Protein AF-A0A661TN10-F1 (afdb_monomer)

Mean predicted aligned error: 6.17 Å

Secondary structure (DSSP, 8-state):
--TT-BHHHHHHHTT---SS-EEEEESSSTTSEEEEGGG-SSB--TT--EEEEEGGG--HHHHHHHHHHHHHHH--S-SHHHHHHHHHHHHHHHSSS--HHHHHHHHHHHHHH-SSHHHHHTHHHHHHHHHHTGGG-TT-----------S--GGGS--

Solvent-accessible surface area (backbone atoms only — not comparable to full-atom values): 9164 Å² total; per-residue (Å²): 128,67,76,84,45,24,45,49,55,51,27,54,76,68,74,64,59,73,97,62,69,50,34,36,27,35,25,24,74,74,58,7,46,28,37,29,67,88,62,28,85,37,55,59,50,80,68,60,39,78,46,80,43,56,59,87,81,51,61,71,66,61,54,50,48,53,39,50,51,52,53,53,74,68,53,86,59,84,40,64,47,34,47,54,37,46,53,51,47,54,51,38,75,68,41,94,75,60,56,34,62,61,47,45,50,46,38,51,49,12,29,76,63,24,85,47,72,72,37,30,30,63,37,38,28,54,54,25,36,45,65,53,54,42,70,78,44,95,79,57,86,75,62,65,71,87,69,84,80,67,97,70,64,69,89,70,74,81,118

Structure (mmCIF, N/CA/C/O backbone):
data_AF-A0A661TN10-F1
#
_entry.id   AF-A0A661TN10-F1
#
loop_
_atom_site.group_PDB
_atom_site.id
_atom_site.type_symbol
_atom_site.label_atom_id
_atom_site.label_alt_id
_atom_site.label_comp_id
_atom_site.label_asym_id
_atom_site.label_entity_id
_atom_site.label_seq_id
_atom_site.pdbx_PDB_ins_code
_atom_site.Cartn_x
_atom_site.Cartn_y
_atom_site.Cartn_z
_atom_site.occupancy
_atom_site.B_iso_or_equiv
_atom_site.auth_seq_id
_atom_site.auth_comp_id
_atom_site.auth_asym_id
_atom_site.auth_atom_id
_atom_site.pdbx_PDB_model_num
ATOM 1 N N . PHE A 1 1 ? 15.381 -10.003 -14.822 1.00 82.38 1 PHE A N 1
ATOM 2 C CA . PHE A 1 1 ? 16.056 -8.878 -15.513 1.00 82.38 1 PHE A CA 1
ATOM 3 C C . PHE A 1 1 ? 17.340 -8.548 -14.764 1.00 82.38 1 PHE A C 1
ATOM 5 O O . PHE A 1 1 ? 17.408 -8.917 -13.597 1.00 82.38 1 PHE A O 1
ATOM 12 N N . PRO A 1 2 ? 18.348 -7.909 -15.383 1.00 87.69 2 PRO A N 1
ATOM 13 C CA . PRO A 1 2 ? 19.521 -7.422 -14.654 1.00 87.69 2 PRO A CA 1
ATOM 14 C C . PRO A 1 2 ? 19.119 -6.507 -13.490 1.00 87.69 2 PRO A C 1
ATOM 16 O O . PRO A 1 2 ? 18.208 -5.695 -13.644 1.00 87.69 2 PRO A O 1
ATOM 19 N N . GLU A 1 3 ? 19.801 -6.623 -12.351 1.00 85.56 3 GLU A N 1
ATOM 20 C CA . GLU A 1 3 ? 19.448 -5.920 -11.102 1.00 85.56 3 GLU A CA 1
ATOM 21 C C . GLU A 1 3 ? 19.481 -4.392 -11.235 1.00 85.56 3 GLU A C 1
ATOM 23 O O . GLU A 1 3 ? 18.732 -3.679 -10.578 1.00 85.56 3 GLU A O 1
ATOM 28 N N . ASN A 1 4 ? 20.303 -3.871 -12.146 1.00 89.06 4 ASN A N 1
ATOM 29 C CA . ASN A 1 4 ? 20.411 -2.439 -12.411 1.00 89.06 4 ASN A CA 1
ATOM 30 C C . ASN A 1 4 ? 19.321 -1.889 -13.349 1.00 89.06 4 ASN A C 1
ATOM 32 O O . ASN A 1 4 ? 19.344 -0.703 -13.689 1.00 89.06 4 ASN A O 1
ATOM 36 N N . TRP A 1 5 ? 18.394 -2.721 -13.834 1.00 94.50 5 TRP A N 1
ATOM 37 C CA . TRP A 1 5 ? 17.304 -2.236 -14.673 1.00 94.50 5 TRP A CA 1
ATOM 38 C C . TRP A 1 5 ? 16.303 -1.438 -13.853 1.00 94.50 5 TRP A C 1
ATOM 40 O O . TRP A 1 5 ? 15.828 -1.875 -12.810 1.00 94.50 5 TRP A O 1
ATOM 50 N N . THR A 1 6 ? 15.930 -0.271 -14.377 1.00 96.81 6 THR A N 1
ATOM 51 C CA . THR A 1 6 ? 14.903 0.545 -13.741 1.00 96.81 6 THR A CA 1
ATOM 52 C C . THR A 1 6 ? 13.522 -0.073 -13.919 1.00 96.81 6 THR A C 1
ATOM 54 O O . THR A 1 6 ? 13.249 -0.706 -14.944 1.00 96.81 6 THR A O 1
ATOM 57 N N . ILE A 1 7 ? 12.617 0.179 -12.973 1.00 96.31 7 ILE A N 1
ATOM 58 C CA . ILE A 1 7 ? 11.206 -0.230 -13.063 1.00 96.31 7 ILE A CA 1
ATOM 59 C C . ILE A 1 7 ? 10.606 0.235 -14.399 1.00 96.31 7 ILE A C 1
ATOM 61 O O . ILE A 1 7 ? 9.983 -0.548 -15.113 1.00 96.31 7 ILE A O 1
ATOM 65 N N . LYS A 1 8 ? 10.883 1.481 -14.809 1.00 97.50 8 LYS A N 1
ATOM 66 C CA . LYS A 1 8 ? 10.453 2.025 -16.109 1.00 97.50 8 LYS A CA 1
ATOM 67 C C . LYS A 1 8 ? 10.964 1.205 -17.295 1.00 97.50 8 LYS A C 1
ATOM 69 O O . LYS A 1 8 ? 10.207 0.951 -18.230 1.00 97.50 8 LYS A O 1
ATOM 74 N N . LYS A 1 9 ? 12.238 0.800 -17.278 1.00 97.25 9 LYS A N 1
ATOM 75 C CA . LYS A 1 9 ? 12.829 -0.021 -18.343 1.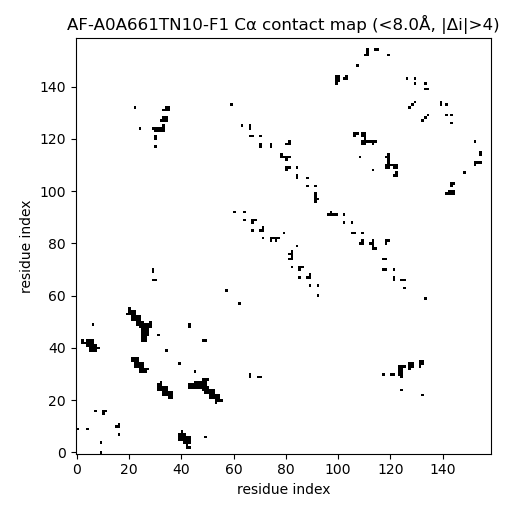00 97.25 9 LYS A CA 1
ATOM 76 C C . LYS A 1 9 ? 12.213 -1.419 -18.380 1.00 97.25 9 LYS A C 1
ATOM 78 O O . LYS A 1 9 ? 11.946 -1.915 -19.473 1.00 97.25 9 LYS A O 1
ATOM 83 N N . ILE A 1 10 ? 11.961 -2.023 -17.218 1.00 96.31 10 ILE A N 1
ATOM 84 C CA . ILE A 1 10 ? 11.315 -3.337 -17.105 1.00 96.31 10 ILE A CA 1
ATOM 85 C C . ILE A 1 10 ? 9.910 -3.278 -17.709 1.00 96.31 10 ILE A C 1
ATOM 87 O O . ILE A 1 10 ? 9.610 -4.050 -18.617 1.00 96.31 10 ILE A O 1
ATOM 91 N N . LEU A 1 11 ? 9.083 -2.319 -17.284 1.00 96.94 11 LEU A N 1
ATOM 92 C CA . LEU A 1 11 ? 7.713 -2.167 -17.784 1.00 96.94 11 LEU A CA 1
ATOM 93 C C . LEU A 1 11 ? 7.672 -1.938 -19.301 1.00 96.94 11 LEU A C 1
ATOM 95 O O . LEU A 1 11 ? 6.880 -2.570 -19.986 1.00 96.94 11 LEU A O 1
ATOM 99 N N . LYS A 1 12 ? 8.564 -1.105 -19.853 1.00 97.06 12 LYS A N 1
ATOM 100 C CA . LYS A 1 12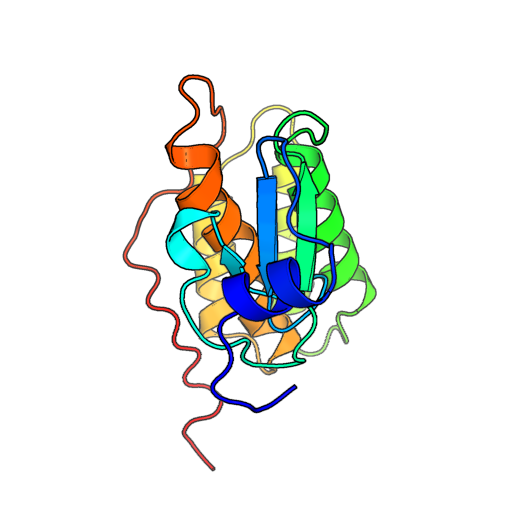 ? 8.628 -0.877 -21.308 1.00 97.06 12 LYS A CA 1
ATOM 101 C C . LYS A 1 12 ? 9.091 -2.102 -22.091 1.00 97.06 12 LYS A C 1
ATOM 103 O O . LYS A 1 12 ? 8.522 -2.415 -23.124 1.00 97.06 12 LYS A O 1
ATOM 108 N N . THR A 1 13 ? 10.125 -2.790 -21.610 1.00 96.88 13 THR A N 1
ATOM 109 C CA . THR A 1 13 ? 10.673 -3.974 -22.299 1.00 96.88 13 THR A CA 1
ATOM 110 C C . THR A 1 13 ? 9.695 -5.149 -22.288 1.00 96.88 13 THR A C 1
ATOM 112 O O . THR A 1 13 ? 9.743 -5.994 -23.172 1.00 96.88 13 THR A O 1
ATOM 115 N N . THR A 1 14 ? 8.827 -5.213 -21.278 1.00 95.75 14 THR A N 1
ATOM 116 C CA . THR A 1 14 ? 7.837 -6.287 -21.112 1.00 95.75 14 THR A CA 1
ATOM 117 C C . THR A 1 14 ? 6.458 -5.941 -21.664 1.00 95.75 14 THR A C 1
ATOM 119 O O . THR A 1 14 ? 5.543 -6.729 -21.467 1.00 95.75 14 THR A O 1
ATOM 122 N N . ASP A 1 15 ? 6.302 -4.785 -22.316 1.00 96.25 15 ASP A N 1
ATOM 123 C CA . ASP A 1 15 ? 5.017 -4.297 -22.835 1.00 96.25 15 ASP A CA 1
ATOM 124 C C . ASP A 1 15 ? 3.926 -4.125 -21.753 1.00 96.25 15 ASP A C 1
ATOM 126 O O . ASP A 1 15 ? 2.738 -4.327 -21.974 1.00 96.25 15 ASP A O 1
ATOM 130 N N . ASN A 1 16 ? 4.343 -3.745 -20.539 1.00 96.06 16 ASN A N 1
ATOM 131 C CA . ASN A 1 16 ? 3.471 -3.472 -19.389 1.00 96.06 16 ASN A CA 1
ATOM 132 C C . ASN A 1 16 ? 3.499 -1.995 -18.959 1.00 96.06 16 ASN A C 1
ATOM 134 O O . ASN A 1 16 ? 3.058 -1.662 -17.859 1.00 96.06 16 ASN A O 1
ATOM 138 N N . TYR A 1 17 ? 4.060 -1.099 -19.777 1.00 96.88 17 TYR A N 1
ATOM 139 C CA . TYR A 1 17 ? 4.023 0.343 -19.520 1.00 96.88 17 TYR A CA 1
ATOM 140 C C . TYR A 1 17 ? 2.712 0.913 -20.077 1.00 96.88 17 TYR A C 1
ATOM 142 O O . TYR A 1 17 ? 2.586 0.981 -21.297 1.00 96.88 17 TYR A O 1
ATOM 150 N N . PRO A 1 18 ? 1.736 1.309 -19.240 1.00 95.94 18 PRO A N 1
ATOM 151 C CA . PRO A 1 18 ? 0.422 1.685 -19.744 1.00 95.94 18 PRO A CA 1
ATOM 152 C C . PRO A 1 18 ? 0.382 3.094 -20.337 1.00 95.94 18 PRO A C 1
ATOM 154 O O . PRO A 1 18 ? 1.123 3.979 -19.911 1.00 95.94 18 PRO A O 1
ATOM 157 N N . ASP A 1 19 ? -0.587 3.312 -21.226 1.00 94.94 19 ASP A N 1
ATOM 158 C CA . ASP A 1 19 ? -0.898 4.621 -21.821 1.00 94.94 19 ASP A CA 1
ATOM 159 C C . ASP A 1 19 ? -1.929 5.439 -21.012 1.00 94.94 19 ASP A C 1
ATOM 161 O O . ASP A 1 19 ? -2.369 6.505 -21.440 1.00 94.94 19 ASP A O 1
ATOM 165 N N . PHE A 1 20 ? -2.349 4.948 -19.841 1.00 94.38 20 PHE A N 1
ATOM 166 C CA . PHE A 1 20 ? -3.276 5.637 -18.934 1.00 94.38 20 PHE A CA 1
ATOM 167 C C . PHE A 1 20 ? -2.562 6.161 -17.684 1.00 94.38 20 PHE A C 1
ATOM 169 O O . PHE A 1 20 ? -1.486 5.689 -17.338 1.00 94.38 20 PHE A O 1
ATOM 176 N N . GLU A 1 21 ? -3.184 7.083 -16.942 1.00 92.62 21 GLU A N 1
ATOM 177 C CA . GLU A 1 21 ? -2.626 7.582 -15.678 1.00 92.62 21 GLU A CA 1
ATOM 178 C C . GLU A 1 21 ? -2.544 6.484 -14.604 1.00 92.62 21 GLU A C 1
ATOM 180 O O . GLU A 1 21 ? -3.557 5.897 -14.195 1.00 92.62 21 GLU A O 1
ATOM 185 N N . PHE A 1 22 ? -1.327 6.218 -14.124 1.00 95.50 22 PHE A N 1
ATOM 186 C CA . PHE A 1 22 ? -1.044 5.097 -13.236 1.00 95.50 22 PHE A CA 1
ATOM 187 C C . PHE A 1 22 ? -0.047 5.436 -12.123 1.00 95.50 22 PHE A C 1
ATOM 189 O O . PHE A 1 22 ? 0.708 6.411 -12.177 1.00 95.50 22 PHE A O 1
ATOM 196 N N . PHE A 1 23 ? -0.024 4.574 -11.114 1.00 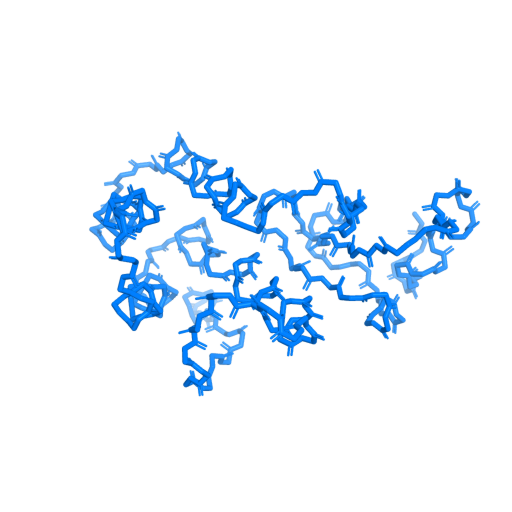95.50 23 PHE A N 1
ATOM 197 C CA . PHE A 1 23 ? 1.067 4.461 -10.152 1.00 95.50 23 PHE A CA 1
ATOM 198 C C . PHE A 1 23 ? 1.495 2.996 -10.054 1.00 95.50 23 PHE A C 1
ATOM 200 O O . PHE A 1 23 ? 0.752 2.094 -10.448 1.00 95.50 23 PHE A O 1
ATOM 207 N N . ALA A 1 24 ? 2.703 2.757 -9.554 1.00 96.00 24 ALA A N 1
ATOM 208 C CA . ALA A 1 24 ? 3.225 1.412 -9.362 1.00 96.00 24 ALA A CA 1
ATOM 209 C C . ALA A 1 24 ? 3.450 1.138 -7.877 1.00 96.00 24 ALA A C 1
ATOM 211 O O . ALA A 1 24 ? 3.855 2.030 -7.140 1.00 96.00 24 ALA A O 1
ATOM 212 N N . GLN A 1 25 ? 3.229 -0.095 -7.451 1.00 95.44 25 GLN A N 1
ATOM 213 C CA . GLN A 1 25 ? 3.669 -0.604 -6.160 1.00 95.44 25 GLN A CA 1
ATOM 214 C C . GLN A 1 25 ? 4.838 -1.559 -6.396 1.00 95.44 25 GLN A C 1
ATOM 216 O O . GLN A 1 25 ? 4.732 -2.450 -7.238 1.00 95.44 25 GLN A O 1
ATOM 221 N N . ALA A 1 26 ? 5.962 -1.335 -5.716 1.00 93.88 26 ALA A N 1
ATOM 222 C CA . ALA A 1 26 ? 7.205 -2.058 -5.959 1.00 93.88 26 ALA A 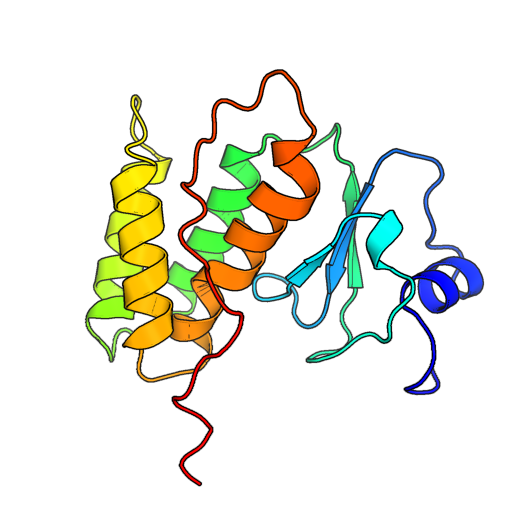CA 1
ATOM 223 C C . ALA A 1 26 ? 7.830 -2.619 -4.673 1.00 93.88 26 ALA A C 1
ATOM 225 O O . ALA A 1 26 ? 7.799 -1.991 -3.617 1.00 93.88 26 ALA A O 1
ATOM 226 N N . GLY A 1 27 ? 8.442 -3.798 -4.787 1.00 86.00 27 GLY A N 1
ATOM 227 C CA . GLY A 1 27 ? 9.268 -4.416 -3.738 1.00 86.00 27 GLY A CA 1
ATOM 228 C C . GLY A 1 27 ? 8.542 -5.257 -2.695 1.00 86.00 27 GLY A C 1
ATOM 229 O O . GLY A 1 27 ? 9.139 -5.743 -1.737 1.00 86.00 27 GLY A O 1
ATOM 230 N N . GLY A 1 28 ? 7.272 -5.507 -2.956 1.00 80.31 28 GLY A N 1
ATOM 231 C CA . GLY A 1 28 ? 6.347 -6.354 -2.222 1.00 80.31 28 GLY A CA 1
ATOM 232 C C . GLY A 1 28 ? 4.967 -6.022 -2.768 1.00 80.31 28 GLY A C 1
ATOM 233 O O . GLY A 1 28 ? 4.779 -4.904 -3.235 1.00 80.31 28 GLY A O 1
ATOM 234 N N . ASP A 1 29 ? 4.031 -6.967 -2.784 1.00 84.75 29 ASP A N 1
ATOM 235 C CA . ASP A 1 29 ? 2.662 -6.673 -3.220 1.00 84.75 29 ASP A CA 1
ATOM 236 C C . ASP A 1 29 ? 2.008 -5.711 -2.214 1.00 84.75 29 ASP A C 1
ATOM 238 O O . ASP A 1 29 ? 2.314 -4.527 -2.209 1.00 84.75 29 ASP A O 1
ATOM 242 N N . ALA A 1 30 ? 1.227 -6.189 -1.247 1.00 88.00 30 ALA A N 1
ATOM 243 C CA . ALA A 1 30 ? 0.602 -5.299 -0.270 1.00 88.00 30 ALA A CA 1
ATOM 244 C C . ALA A 1 30 ? 1.588 -4.478 0.595 1.00 88.00 30 ALA A C 1
ATOM 246 O O . ALA A 1 30 ? 1.208 -3.413 1.068 1.00 88.00 30 ALA A O 1
ATOM 247 N N . SER A 1 31 ? 2.838 -4.923 0.791 1.00 89.44 31 SER A N 1
ATOM 248 C CA . SER A 1 31 ? 3.852 -4.231 1.608 1.00 89.44 31 SER A CA 1
ATOM 249 C C . SER A 1 31 ? 4.837 -3.360 0.821 1.00 89.44 31 SER A C 1
ATOM 251 O O . SER A 1 31 ? 5.739 -2.778 1.425 1.00 89.44 31 SER A O 1
ATOM 253 N N . GLY A 1 32 ? 4.716 -3.301 -0.509 1.00 92.31 32 GLY A N 1
ATOM 254 C CA . GLY A 1 32 ? 5.644 -2.554 -1.359 1.00 92.31 32 GLY A CA 1
ATOM 255 C C . GLY A 1 32 ? 5.467 -1.043 -1.280 1.00 92.31 32 GLY A C 1
ATOM 256 O O . GLY A 1 32 ? 4.398 -0.539 -0.923 1.00 92.31 32 GLY A O 1
ATOM 257 N N . GLU A 1 33 ? 6.514 -0.318 -1.672 1.00 94.19 33 GLU A N 1
ATOM 258 C CA . GLU A 1 33 ? 6.482 1.136 -1.804 1.00 94.19 33 GLU A CA 1
ATOM 259 C C . GLU A 1 33 ? 5.598 1.532 -2.987 1.00 94.19 33 GLU A C 1
ATOM 261 O O . GLU A 1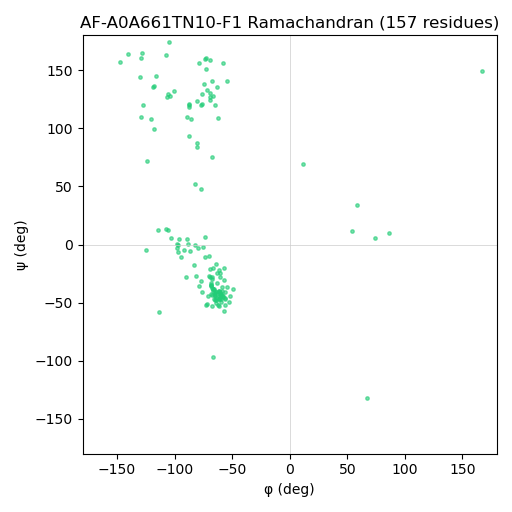 33 ? 5.751 1.032 -4.103 1.00 94.19 33 GLU A O 1
ATOM 266 N N . VAL A 1 34 ? 4.686 2.471 -2.748 1.00 95.12 34 VAL A N 1
ATOM 267 C CA . VAL A 1 34 ? 3.855 3.056 -3.799 1.00 95.12 34 VAL A CA 1
ATOM 268 C C . VAL A 1 34 ? 4.576 4.248 -4.423 1.00 95.12 34 VAL A C 1
ATOM 270 O O . VAL A 1 34 ? 4.871 5.233 -3.751 1.00 95.12 34 VAL A O 1
ATOM 273 N N . LEU A 1 35 ? 4.823 4.173 -5.727 1.00 95.31 35 LEU A N 1
ATOM 274 C CA . LEU A 1 35 ? 5.600 5.107 -6.534 1.00 95.31 35 LEU A CA 1
ATOM 275 C C . LEU A 1 35 ? 4.734 5.735 -7.628 1.00 95.31 35 LEU A C 1
ATOM 277 O O . LEU A 1 35 ? 4.018 5.050 -8.358 1.00 95.31 35 LEU A O 1
ATOM 281 N N . SER A 1 36 ? 4.862 7.047 -7.816 1.00 95.00 36 SER A N 1
ATOM 282 C CA . SER A 1 36 ? 4.319 7.709 -9.007 1.00 95.00 36 SER A CA 1
ATOM 283 C C . SER A 1 36 ? 5.149 7.384 -10.253 1.00 95.00 36 SER A C 1
ATOM 285 O O . SER A 1 36 ? 6.329 7.048 -10.151 1.00 95.00 36 SER A O 1
ATOM 287 N N . GLU A 1 37 ? 4.572 7.569 -11.444 1.00 95.38 37 GLU A N 1
ATOM 288 C CA . GLU A 1 37 ? 5.257 7.344 -12.730 1.00 95.38 37 GLU A CA 1
ATOM 289 C C . GLU A 1 37 ? 6.643 8.026 -12.808 1.00 95.38 37 GLU A C 1
ATOM 291 O O . GLU A 1 37 ? 7.620 7.463 -13.309 1.00 95.38 37 GLU A O 1
ATOM 296 N N . LYS A 1 38 ? 6.764 9.235 -12.245 1.00 94.44 38 LYS A N 1
ATOM 297 C CA . LYS A 1 38 ? 8.009 10.022 -12.239 1.00 94.44 38 LYS A CA 1
ATOM 298 C C . LYS A 1 38 ? 9.123 9.391 -11.395 1.00 94.44 38 LYS A C 1
ATOM 300 O O . LYS A 1 38 ? 10.289 9.718 -11.589 1.00 94.44 38 LYS A O 1
ATOM 305 N N . GLN A 1 39 ? 8.783 8.496 -10.470 1.00 95.94 39 GLN A N 1
ATOM 306 C CA . GLN A 1 39 ? 9.730 7.850 -9.560 1.00 95.94 39 GLN A CA 1
ATOM 307 C C . GLN A 1 39 ? 10.271 6.517 -10.099 1.00 95.94 39 GLN A C 1
ATOM 309 O O . GLN A 1 39 ? 11.190 5.971 -9.499 1.00 95.94 39 GLN A O 1
ATOM 314 N N . LEU A 1 40 ? 9.785 6.019 -11.244 1.00 96.69 40 LEU A N 1
ATOM 315 C CA . LEU A 1 40 ? 10.130 4.690 -11.779 1.00 96.69 40 LEU A CA 1
ATOM 316 C C . LEU A 1 40 ? 11.531 4.586 -12.407 1.00 96.69 40 LEU A C 1
ATOM 318 O O . LEU A 1 40 ? 11.929 3.508 -12.852 1.00 96.69 40 LEU A O 1
ATOM 322 N N . ASN A 1 41 ? 12.294 5.682 -12.465 1.00 96.62 41 ASN A N 1
ATOM 323 C CA . ASN A 1 41 ? 13.685 5.676 -12.926 1.00 96.62 41 ASN A CA 1
ATOM 324 C C . ASN A 1 41 ? 14.656 5.249 -11.808 1.00 96.62 41 ASN A C 1
ATOM 326 O O . ASN A 1 41 ? 15.603 5.962 -11.487 1.00 96.62 41 ASN A O 1
ATOM 330 N N . ARG A 1 42 ? 14.373 4.102 -11.189 1.00 93.94 42 ARG A N 1
ATOM 331 C CA . ARG A 1 42 ? 15.164 3.459 -10.132 1.00 93.94 42 ARG A CA 1
ATOM 332 C C . ARG A 1 42 ? 15.030 1.934 -10.243 1.00 93.94 42 ARG A C 1
ATOM 334 O O . ARG A 1 42 ? 14.041 1.494 -10.842 1.00 93.94 42 ARG A O 1
ATOM 341 N N . PRO A 1 43 ? 15.981 1.142 -9.722 1.00 92.75 43 PRO A N 1
ATOM 342 C CA . PRO A 1 43 ? 15.850 -0.313 -9.646 1.00 92.75 43 PRO A CA 1
ATOM 343 C C . PRO A 1 43 ? 14.612 -0.756 -8.857 1.00 92.75 43 PRO A C 1
ATOM 345 O O . PRO A 1 43 ? 14.104 -0.010 -8.022 1.00 92.75 43 PRO A O 1
ATOM 348 N N . ALA A 1 44 ? 14.123 -1.968 -9.126 1.00 87.44 44 ALA A N 1
ATOM 349 C CA . ALA A 1 44 ? 13.159 -2.614 -8.241 1.00 87.44 44 ALA A CA 1
ATOM 350 C C . ALA A 1 44 ? 13.919 -3.232 -7.058 1.00 87.44 44 ALA A C 1
ATOM 352 O O . ALA A 1 44 ? 14.821 -4.038 -7.266 1.00 87.44 44 ALA A O 1
ATOM 353 N N . GLU A 1 45 ? 13.561 -2.852 -5.835 1.00 83.69 45 GLU A N 1
ATOM 354 C CA . GLU A 1 45 ? 14.162 -3.373 -4.599 1.00 83.69 45 GLU A CA 1
ATOM 355 C C . GLU A 1 45 ? 13.200 -4.354 -3.908 1.00 83.69 45 GLU A C 1
ATOM 357 O O . GLU A 1 45 ? 12.075 -4.532 -4.365 1.00 83.69 45 GLU A O 1
ATOM 362 N N . GLY A 1 46 ? 13.616 -5.022 -2.828 1.00 82.81 46 GLY A N 1
ATOM 363 C CA . GLY A 1 46 ? 12.759 -5.955 -2.084 1.00 82.81 46 GLY A CA 1
ATOM 364 C C . GLY A 1 46 ? 12.393 -7.214 -2.881 1.00 82.81 46 GLY A C 1
ATOM 365 O O . GLY A 1 46 ? 13.254 -7.853 -3.477 1.00 82.81 46 GLY A O 1
ATOM 366 N N . GLY A 1 47 ? 11.109 -7.587 -2.900 1.00 84.00 47 GLY A N 1
ATOM 367 C CA . GLY A 1 47 ? 10.616 -8.804 -3.566 1.00 84.00 47 GLY A CA 1
ATOM 368 C C . GLY A 1 47 ? 10.568 -8.759 -5.100 1.00 84.00 47 GLY A C 1
ATOM 369 O O . GLY A 1 47 ? 9.997 -9.665 -5.700 1.00 84.00 47 GLY A O 1
ATOM 370 N N . ALA A 1 48 ? 11.087 -7.700 -5.734 1.00 84.62 48 ALA A N 1
ATOM 371 C CA . ALA A 1 48 ? 11.096 -7.477 -7.189 1.00 84.62 48 ALA A CA 1
ATOM 372 C C . ALA A 1 48 ? 9.720 -7.556 -7.899 1.00 84.62 48 ALA A C 1
ATOM 374 O O . ALA A 1 48 ? 9.654 -7.550 -9.129 1.00 84.62 48 ALA A O 1
ATOM 375 N N . ALA A 1 49 ? 8.620 -7.585 -7.141 1.00 91.69 49 ALA A N 1
ATOM 376 C CA . ALA A 1 49 ? 7.263 -7.466 -7.656 1.00 91.69 49 ALA A CA 1
ATOM 377 C C . ALA A 1 49 ? 6.974 -6.011 -8.050 1.00 91.69 49 ALA A C 1
ATOM 379 O O . ALA A 1 49 ? 7.355 -5.089 -7.325 1.00 91.69 49 ALA A O 1
ATOM 380 N N . ILE A 1 50 ? 6.306 -5.823 -9.191 1.00 94.81 50 ILE A N 1
ATOM 381 C CA . ILE A 1 50 ? 5.846 -4.524 -9.692 1.00 94.81 50 ILE A CA 1
ATOM 382 C C . ILE A 1 50 ? 4.365 -4.670 -10.047 1.00 94.81 50 ILE A C 1
ATOM 384 O O . ILE A 1 50 ? 4.030 -5.325 -11.033 1.00 94.81 50 ILE A O 1
ATOM 388 N N . THR A 1 51 ? 3.490 -4.041 -9.270 1.00 95.06 51 THR A N 1
ATOM 389 C CA . THR A 1 51 ? 2.044 -4.014 -9.523 1.00 95.06 51 THR A CA 1
ATOM 390 C C . THR A 1 51 ? 1.652 -2.639 -10.051 1.00 95.06 51 THR A C 1
ATOM 392 O O . THR A 1 51 ? 2.010 -1.621 -9.463 1.00 95.06 51 THR A O 1
ATOM 395 N N . VAL A 1 52 ? 0.925 -2.584 -11.168 1.00 95.12 52 VAL A N 1
ATOM 396 C CA . VAL A 1 52 ? 0.494 -1.330 -11.806 1.00 95.12 52 VAL A CA 1
ATOM 397 C C . VAL A 1 52 ? -0.985 -1.083 -11.532 1.00 95.12 52 VAL A C 1
ATOM 399 O O . VAL A 1 52 ? -1.827 -1.933 -11.815 1.00 95.12 52 VAL A O 1
ATOM 402 N N . TYR A 1 53 ? -1.305 0.105 -11.024 1.00 94.56 53 TYR A N 1
ATOM 403 C CA . TYR A 1 53 ? -2.663 0.517 -10.681 1.00 94.56 53 TYR A CA 1
ATOM 404 C C . TYR A 1 53 ? -3.092 1.721 -11.510 1.00 94.56 53 TYR A C 1
ATOM 406 O O . TYR A 1 53 ? -2.354 2.698 -11.636 1.00 94.56 53 TYR A O 1
ATOM 414 N N . SER A 1 54 ? -4.321 1.690 -12.023 1.00 93.25 54 SER A N 1
ATOM 415 C CA . SER A 1 54 ? -4.933 2.866 -12.644 1.00 93.25 54 SER A CA 1
ATOM 416 C C . SER A 1 54 ? -5.388 3.849 -11.568 1.00 93.25 54 SER A C 1
ATOM 418 O O . SER A 1 54 ? -6.122 3.468 -10.657 1.00 93.25 54 SER A O 1
ATOM 420 N N . ILE A 1 55 ? -5.006 5.121 -11.697 1.00 88.56 55 ILE A N 1
ATOM 421 C CA . ILE A 1 55 ? -5.404 6.173 -10.748 1.00 88.56 55 ILE A CA 1
ATOM 422 C C . ILE A 1 55 ? -6.927 6.377 -10.749 1.00 88.56 55 ILE A C 1
ATOM 424 O O . ILE A 1 55 ? -7.508 6.649 -9.705 1.00 88.56 55 ILE A O 1
ATOM 428 N N . LEU A 1 56 ? -7.578 6.201 -11.901 1.00 84.62 56 LEU A N 1
ATOM 429 C CA . LEU A 1 56 ? -9.000 6.508 -12.090 1.00 84.62 56 LEU A CA 1
ATOM 430 C C . LEU A 1 56 ? -9.950 5.392 -11.634 1.00 84.62 56 LEU A C 1
ATOM 432 O O . LEU A 1 56 ? -11.144 5.629 -11.491 1.00 84.62 56 LEU A O 1
ATOM 436 N N . LYS A 1 57 ? -9.454 4.162 -11.454 1.00 85.94 57 LYS A N 1
ATOM 437 C CA . LYS A 1 57 ? -10.299 2.983 -11.176 1.00 85.94 57 LYS A CA 1
ATOM 438 C C . LYS A 1 57 ? -10.390 2.615 -9.697 1.00 85.94 57 LYS A C 1
ATOM 440 O O . LYS A 1 57 ? -11.068 1.644 -9.357 1.00 85.94 57 LYS A O 1
ATOM 445 N N . HIS A 1 58 ? -9.680 3.323 -8.826 1.00 82.31 58 HIS A N 1
ATOM 446 C CA . HIS A 1 58 ? -9.571 2.962 -7.419 1.00 82.31 58 HIS A CA 1
ATOM 447 C C . HIS A 1 58 ? -9.921 4.143 -6.528 1.00 82.31 58 HIS A C 1
ATOM 449 O O . HIS A 1 58 ? -9.241 5.165 -6.550 1.00 82.31 58 HIS A O 1
ATOM 455 N N . GLU A 1 59 ? -10.947 3.958 -5.698 1.00 88.19 59 GLU A N 1
ATOM 456 C CA . GLU A 1 59 ? -11.225 4.876 -4.603 1.00 88.19 59 GLU A CA 1
ATOM 457 C C . GLU A 1 59 ? -10.093 4.798 -3.565 1.00 88.19 59 GLU A C 1
ATOM 459 O O . GLU A 1 59 ? -9.766 3.698 -3.096 1.00 88.19 59 GLU A O 1
ATOM 464 N N . PRO A 1 60 ? -9.483 5.934 -3.174 1.00 89.38 60 PRO A N 1
ATOM 465 C CA . PRO A 1 60 ? -8.297 5.927 -2.321 1.00 89.38 60 PRO A CA 1
ATOM 466 C C . PRO A 1 60 ? -8.475 5.193 -0.988 1.00 89.38 60 PRO A C 1
ATOM 468 O O . PRO A 1 60 ? -7.587 4.463 -0.546 1.00 89.38 60 PRO A O 1
ATOM 471 N N . ILE A 1 61 ? -9.635 5.368 -0.350 1.00 91.06 61 ILE A N 1
ATOM 472 C CA . ILE A 1 61 ? -9.947 4.737 0.937 1.00 91.06 61 ILE A CA 1
ATOM 473 C C . ILE A 1 61 ? -10.062 3.216 0.790 1.00 91.06 61 ILE A C 1
ATOM 475 O O . ILE A 1 61 ? -9.577 2.484 1.653 1.00 91.06 61 ILE A O 1
ATOM 479 N N . ASP A 1 62 ? -10.642 2.727 -0.305 1.00 92.69 62 ASP A N 1
ATOM 480 C CA . ASP A 1 62 ? -10.818 1.290 -0.529 1.00 92.69 62 ASP A CA 1
ATOM 481 C C . ASP A 1 62 ? -9.481 0.586 -0.755 1.00 92.69 62 ASP A C 1
ATOM 483 O O . ASP A 1 62 ? -9.289 -0.545 -0.307 1.00 92.69 62 ASP A O 1
ATOM 487 N N . LEU A 1 63 ? -8.524 1.255 -1.403 1.00 93.00 63 LEU A N 1
ATOM 488 C CA . LEU A 1 63 ? -7.180 0.709 -1.563 1.00 93.00 63 LEU A CA 1
ATOM 489 C C . LEU A 1 63 ? -6.433 0.630 -0.223 1.00 93.00 63 LEU A C 1
ATOM 491 O O . LEU 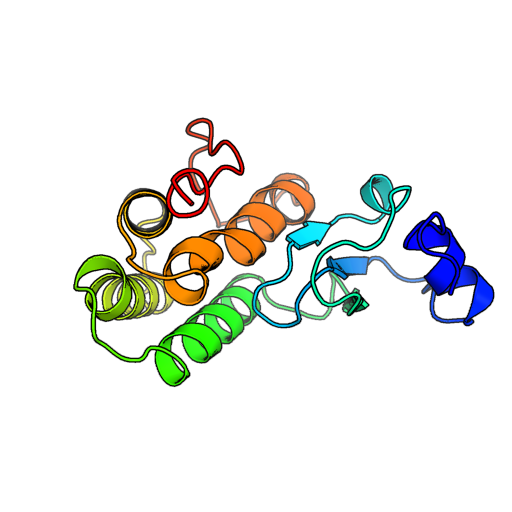A 1 63 ? -5.842 -0.404 0.086 1.00 93.00 63 LEU A O 1
ATOM 495 N N . ILE A 1 64 ? -6.536 1.669 0.613 1.00 95.06 64 ILE A N 1
ATOM 496 C CA . ILE A 1 64 ? -5.968 1.658 1.970 1.00 95.06 64 ILE A CA 1
ATOM 497 C C . ILE A 1 64 ? -6.585 0.533 2.808 1.00 95.06 64 ILE A C 1
ATOM 499 O O . ILE A 1 64 ? -5.857 -0.183 3.496 1.00 95.06 64 ILE A O 1
ATOM 503 N N . LYS A 1 65 ? -7.905 0.326 2.721 1.00 95.75 65 LYS A N 1
ATOM 504 C CA . LYS A 1 65 ? -8.589 -0.788 3.396 1.00 95.75 65 LYS A CA 1
ATOM 505 C C . LYS A 1 65 ? -8.033 -2.141 2.969 1.00 95.75 65 LYS A C 1
ATOM 507 O O . LYS A 1 65 ? -7.730 -2.948 3.838 1.00 95.75 65 LYS A O 1
ATOM 512 N N . LYS A 1 66 ? -7.819 -2.364 1.668 1.00 95.81 66 LYS A N 1
ATOM 513 C CA . LYS A 1 66 ? -7.235 -3.618 1.159 1.00 95.81 66 LYS A CA 1
ATOM 514 C C . LYS A 1 66 ? -5.850 -3.894 1.740 1.00 95.81 66 LYS A C 1
ATOM 516 O O . LYS A 1 66 ? -5.587 -5.021 2.153 1.00 95.81 66 LYS A O 1
ATOM 521 N N . TRP A 1 67 ? -4.981 -2.884 1.820 1.00 97.19 67 TRP A N 1
ATOM 522 C CA . TRP A 1 67 ? -3.673 -3.051 2.461 1.00 97.19 67 TRP A CA 1
ATOM 523 C C . TRP A 1 67 ? -3.810 -3.355 3.956 1.00 97.19 67 TRP A C 1
ATOM 525 O O . TRP A 1 67 ? -3.190 -4.296 4.447 1.00 97.19 67 TRP A O 1
ATOM 535 N N . LEU A 1 68 ? -4.652 -2.616 4.684 1.00 97.69 68 LEU A N 1
ATOM 536 C CA . LEU A 1 68 ? -4.882 -2.861 6.112 1.00 97.69 68 LEU A CA 1
ATOM 537 C C . LEU A 1 68 ? -5.465 -4.252 6.383 1.00 97.69 68 LEU A C 1
ATOM 539 O O . LEU A 1 68 ? -5.047 -4.904 7.336 1.00 97.69 68 LEU A O 1
ATOM 543 N N . ASP A 1 69 ? -6.394 -4.720 5.550 1.00 97.44 69 ASP A N 1
ATOM 544 C CA . ASP A 1 69 ? -6.970 -6.061 5.648 1.00 97.44 69 ASP A CA 1
ATOM 545 C C . ASP A 1 69 ? -5.909 -7.137 5.392 1.00 97.44 69 ASP A C 1
ATOM 547 O O . ASP A 1 69 ? -5.839 -8.105 6.149 1.00 97.44 69 ASP A O 1
ATOM 551 N N . PHE A 1 70 ? -5.026 -6.946 4.404 1.00 97.19 70 PHE A N 1
ATOM 552 C CA . PHE A 1 70 ? -3.884 -7.839 4.190 1.00 97.19 70 PHE A CA 1
ATOM 553 C C . PHE A 1 70 ? -3.009 -7.941 5.444 1.00 97.19 70 PHE A C 1
ATOM 555 O O . PHE A 1 70 ? -2.736 -9.047 5.914 1.00 97.19 70 PHE A O 1
ATOM 562 N N . PHE A 1 71 ? -2.588 -6.810 6.017 1.00 97.94 71 PHE A N 1
ATOM 563 C CA . PHE A 1 71 ? -1.733 -6.826 7.205 1.00 97.94 71 PHE A CA 1
ATOM 564 C C . PHE A 1 71 ? -2.450 -7.405 8.424 1.00 97.94 71 PHE A C 1
ATOM 566 O O . PHE A 1 71 ? -1.842 -8.147 9.191 1.00 97.94 71 PHE A O 1
ATOM 573 N N . TYR A 1 72 ? -3.739 -7.107 8.594 1.00 97.62 72 TYR A N 1
ATOM 574 C CA . TYR A 1 72 ? -4.557 -7.643 9.680 1.00 97.62 72 TYR A CA 1
ATOM 575 C C . TYR A 1 72 ? -4.659 -9.168 9.613 1.00 97.62 72 TYR A C 1
ATOM 577 O O . TYR A 1 72 ? -4.432 -9.833 10.621 1.00 97.62 72 TYR A O 1
ATOM 585 N N . LEU A 1 73 ? -4.933 -9.723 8.429 1.00 97.06 73 LEU A N 1
ATOM 586 C CA . LEU A 1 73 ? -5.049 -11.170 8.225 1.00 97.06 73 LEU A CA 1
ATOM 587 C C . LEU A 1 73 ? -3.713 -11.910 8.359 1.00 97.06 73 LEU A C 1
ATOM 589 O O . LEU A 1 73 ? -3.706 -13.079 8.731 1.00 97.06 73 LEU A O 1
ATOM 593 N N . ASN A 1 74 ? -2.592 -11.243 8.074 1.00 96.44 74 ASN A N 1
ATOM 594 C CA . ASN A 1 74 ? -1.255 -11.840 8.150 1.00 96.44 74 ASN A CA 1
ATOM 595 C C . ASN A 1 74 ? -0.513 -11.522 9.458 1.00 96.44 74 ASN A C 1
ATOM 597 O O . ASN A 1 74 ? 0.627 -11.948 9.643 1.00 96.44 74 ASN A O 1
ATOM 601 N N . SER A 1 75 ? -1.127 -10.776 10.379 1.00 96.81 75 SER A N 1
ATOM 602 C CA . SER A 1 75 ? -0.522 -10.482 11.675 1.00 96.81 75 SER A CA 1
ATOM 603 C C . SER A 1 75 ? -0.454 -11.742 12.538 1.00 96.81 75 SER A C 1
ATOM 605 O O . SER A 1 75 ? -1.467 -12.384 12.799 1.00 96.81 75 SER A O 1
ATOM 607 N N . CYS A 1 76 ? 0.735 -12.067 13.057 1.00 96.69 76 CYS A N 1
ATOM 608 C CA . CYS A 1 76 ? 0.907 -13.169 14.010 1.00 96.69 76 CYS A CA 1
ATOM 609 C C . CYS A 1 76 ? 0.373 -12.845 15.418 1.00 96.69 76 CYS A C 1
ATOM 611 O O . CYS A 1 76 ? 0.319 -13.719 16.278 1.00 96.69 76 CYS A O 1
ATOM 613 N N . GLY A 1 77 ? 0.036 -11.576 15.684 1.00 95.38 77 GLY A N 1
ATOM 614 C CA . GLY A 1 77 ? -0.504 -11.127 16.966 1.00 95.38 77 GLY A CA 1
ATOM 615 C C . GLY A 1 77 ? 0.502 -11.031 18.120 1.00 95.38 77 GLY A C 1
ATOM 616 O O . GLY A 1 77 ? 0.082 -10.736 19.236 1.00 95.38 77 GLY A O 1
ATOM 617 N N . GLN A 1 78 ? 1.803 -11.244 17.895 1.00 96.25 78 GLN A N 1
ATOM 618 C CA . GLN A 1 78 ? 2.807 -11.303 18.969 1.00 96.25 78 GLN A CA 1
ATOM 619 C C . GLN A 1 78 ? 3.092 -9.942 19.627 1.00 96.25 78 GLN A C 1
ATOM 621 O O . GLN A 1 78 ? 3.177 -9.862 20.851 1.00 96.25 78 GLN A O 1
ATOM 626 N N . CYS A 1 79 ? 3.242 -8.867 18.843 1.00 96.50 79 CYS A N 1
ATOM 627 C CA . CYS A 1 79 ? 3.531 -7.534 19.376 1.00 96.50 79 CYS A CA 1
ATOM 628 C C . CYS A 1 79 ? 2.267 -6.662 19.432 1.00 96.50 79 CYS A C 1
ATOM 630 O O . CYS A 1 79 ? 1.510 -6.557 18.464 1.00 96.50 79 CYS A O 1
ATOM 632 N N . VAL A 1 80 ? 2.061 -6.016 20.584 1.00 97.12 80 VAL A N 1
ATOM 633 C CA . VAL A 1 80 ? 0.941 -5.097 20.848 1.00 97.12 80 VAL A CA 1
ATOM 634 C C . VAL A 1 80 ? 0.808 -3.994 19.790 1.00 97.12 80 VAL A C 1
ATOM 636 O O . VAL A 1 80 ? -0.301 -3.850 19.273 1.00 97.12 80 VAL A O 1
ATOM 639 N N . PRO A 1 81 ? 1.871 -3.251 19.401 1.00 96.50 81 PRO A N 1
ATOM 640 C CA . PRO A 1 81 ? 1.725 -2.186 18.408 1.00 96.50 81 PRO A CA 1
ATOM 641 C C . PRO A 1 81 ? 1.191 -2.697 17.066 1.00 96.50 81 PRO A C 1
ATOM 643 O O . PRO A 1 81 ? 0.356 -2.032 16.469 1.00 96.50 81 PRO A O 1
ATOM 646 N N . CYS A 1 82 ? 1.581 -3.895 16.616 1.00 97.25 82 CYS A N 1
ATOM 647 C CA . CYS A 1 82 ? 1.051 -4.463 15.376 1.00 97.25 82 CYS A CA 1
ATOM 648 C C . CYS A 1 82 ? -0.401 -4.941 15.536 1.00 97.25 82 CYS A C 1
ATOM 650 O O . CYS A 1 82 ? -1.267 -4.548 14.756 1.00 97.25 82 CYS A O 1
ATOM 652 N N . ARG A 1 83 ? -0.684 -5.766 16.556 1.00 97.94 83 ARG A N 1
ATOM 653 C CA . ARG A 1 83 ? -2.012 -6.374 16.758 1.00 97.94 83 ARG A CA 1
ATOM 654 C C . ARG A 1 83 ? -3.094 -5.325 17.008 1.00 97.94 83 ARG A C 1
ATOM 656 O O . ARG A 1 83 ? -4.111 -5.315 16.318 1.00 97.94 83 ARG A O 1
ATOM 663 N N . GLU A 1 84 ? -2.856 -4.432 17.964 1.00 98.19 84 GLU A N 1
ATOM 664 C CA . GLU A 1 84 ? -3.820 -3.392 18.327 1.00 98.19 84 GLU A CA 1
ATOM 665 C C . GLU A 1 84 ? -3.788 -2.234 17.326 1.00 98.19 84 GLU A C 1
ATOM 667 O O . GLU A 1 84 ? -4.835 -1.682 16.992 1.00 98.19 84 GLU A O 1
ATOM 672 N N . GLY A 1 85 ? -2.614 -1.888 16.785 1.00 98.12 85 GLY A N 1
ATOM 673 C CA . GLY A 1 85 ? -2.486 -0.830 15.783 1.00 98.12 85 GLY A CA 1
ATOM 674 C C . GLY A 1 85 ? -3.286 -1.131 14.520 1.00 98.12 85 GLY A C 1
ATOM 675 O O . GLY A 1 85 ? -4.066 -0.288 14.084 1.00 98.12 85 GLY A O 1
ATOM 676 N N . LEU A 1 86 ? -3.198 -2.353 13.980 1.00 98.25 86 LEU A N 1
ATOM 677 C CA . LEU A 1 86 ? -3.999 -2.761 12.819 1.00 98.25 86 LEU A CA 1
ATOM 678 C C . LEU A 1 86 ? -5.501 -2.706 13.101 1.00 98.25 86 LEU A C 1
ATOM 680 O O . LEU A 1 86 ? -6.263 -2.237 12.255 1.00 98.25 86 LEU A O 1
ATOM 684 N N . TYR A 1 87 ? -5.928 -3.139 14.289 1.00 98.12 87 TYR A N 1
ATOM 685 C CA . TYR A 1 87 ? -7.326 -3.032 14.703 1.00 98.12 87 TYR A CA 1
ATOM 686 C C . TYR A 1 87 ? -7.789 -1.564 14.719 1.00 98.12 87 TYR A C 1
ATOM 688 O O . TYR A 1 87 ? -8.780 -1.223 14.072 1.00 98.12 87 TYR A O 1
ATOM 696 N N . ARG A 1 88 ? -7.024 -0.665 15.353 1.00 98.19 88 ARG A N 1
ATOM 697 C CA . ARG A 1 88 ? -7.348 0.771 15.423 1.00 98.19 88 ARG A CA 1
ATOM 698 C C . ARG A 1 88 ? -7.334 1.467 14.065 1.00 98.19 88 ARG A C 1
ATOM 700 O O . ARG A 1 88 ? -8.223 2.269 13.790 1.00 98.19 88 ARG A O 1
ATOM 707 N N . LEU A 1 89 ? -6.378 1.154 13.192 1.00 98.12 89 LEU A N 1
ATOM 708 C CA . LEU A 1 89 ? -6.342 1.697 11.830 1.00 98.12 89 LEU A CA 1
ATOM 709 C C . LEU A 1 89 ? -7.590 1.290 11.038 1.00 98.12 89 LEU A C 1
ATOM 711 O O . LEU A 1 89 ? -8.162 2.121 10.329 1.00 98.12 89 LEU A O 1
ATOM 715 N N . ARG A 1 90 ? -8.053 0.041 11.193 1.00 97.94 90 ARG A N 1
ATOM 716 C CA . ARG A 1 90 ? -9.295 -0.447 10.571 1.00 97.94 90 ARG A CA 1
ATOM 717 C C . ARG A 1 90 ? -10.548 0.204 11.160 1.00 97.94 90 ARG A C 1
ATOM 719 O O . ARG A 1 90 ? -11.490 0.457 10.413 1.00 97.94 90 ARG A O 1
ATOM 726 N N . GLU A 1 91 ? -10.579 0.518 12.454 1.00 97.81 91 GLU A N 1
ATOM 727 C CA . GLU A 1 91 ? -11.676 1.306 13.038 1.00 97.81 91 GLU A CA 1
ATOM 728 C C . GLU A 1 91 ? -11.719 2.719 12.440 1.00 97.81 91 GLU A C 1
ATOM 730 O O . GLU A 1 91 ? -12.771 3.167 11.983 1.00 97.81 91 GLU A O 1
ATOM 735 N N . ILE A 1 92 ? -10.570 3.400 12.379 1.00 96.62 92 ILE A N 1
ATOM 736 C CA . ILE A 1 92 ? -10.482 4.775 11.871 1.00 96.62 92 ILE A CA 1
ATOM 737 C C . ILE A 1 92 ? -10.846 4.843 10.387 1.00 96.62 92 ILE A C 1
ATOM 739 O O . ILE A 1 92 ? -11.602 5.722 9.993 1.00 96.62 92 ILE A O 1
ATOM 743 N N . ILE A 1 93 ? -10.356 3.929 9.547 1.00 95.25 93 ILE A N 1
ATOM 744 C CA . ILE A 1 93 ? -10.625 3.978 8.098 1.00 95.25 93 ILE A CA 1
ATOM 745 C C . ILE A 1 93 ? -12.093 3.670 7.748 1.00 95.25 93 ILE A C 1
ATOM 747 O O . ILE A 1 93 ? -12.565 4.023 6.667 1.00 95.25 93 ILE A O 1
ATOM 751 N N . ASN A 1 94 ? -12.818 2.994 8.644 1.00 94.81 94 ASN A N 1
ATOM 752 C CA . ASN A 1 94 ? -14.233 2.661 8.480 1.00 94.81 94 ASN A CA 1
ATOM 753 C C . ASN A 1 94 ? -15.175 3.651 9.179 1.00 94.81 94 ASN A C 1
ATOM 755 O O . ASN A 1 94 ? -16.391 3.550 9.004 1.00 94.81 94 ASN A O 1
ATOM 759 N N . SER A 1 95 ? -14.651 4.609 9.949 1.00 94.25 95 SER A N 1
ATOM 760 C CA . SER A 1 95 ? -15.476 5.644 10.565 1.00 94.25 95 SER A CA 1
ATOM 761 C C . SER A 1 95 ? -16.040 6.600 9.506 1.00 94.25 95 SER A C 1
ATOM 763 O O . SER A 1 95 ? -15.508 6.728 8.402 1.00 94.25 95 SER A O 1
ATOM 765 N N . LYS A 1 96 ? -17.133 7.296 9.844 1.00 89.75 96 LYS A N 1
ATOM 766 C CA . LYS A 1 96 ? -17.690 8.365 8.994 1.00 89.75 96 LYS A CA 1
ATOM 767 C C . LYS A 1 96 ? -16.770 9.587 8.938 1.00 89.75 96 LYS A C 1
ATOM 769 O O . LYS A 1 96 ? -16.656 10.219 7.895 1.00 89.75 96 LYS A O 1
ATOM 774 N N . GLU A 1 97 ? -16.119 9.886 10.060 1.00 9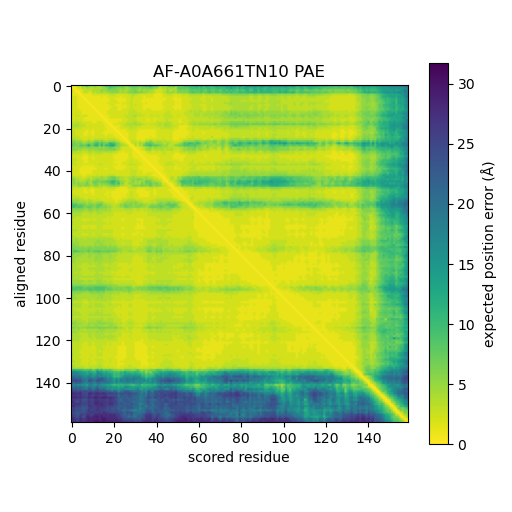0.25 97 GLU A N 1
ATOM 775 C CA . GLU A 1 97 ? -15.166 10.982 10.219 1.00 90.25 97 GLU A CA 1
ATOM 776 C C . GLU A 1 97 ? -13.803 10.391 10.577 1.00 90.25 97 GLU A C 1
ATOM 778 O O . GLU A 1 97 ? -13.561 9.981 11.718 1.00 90.25 97 GLU A O 1
ATOM 783 N N . GLN A 1 98 ? -12.924 10.265 9.581 1.00 90.75 98 GLN A N 1
ATOM 784 C CA . GLN A 1 98 ? -11.615 9.653 9.784 1.00 90.75 98 GLN A CA 1
ATOM 785 C C . GLN A 1 98 ? -10.683 10.629 10.506 1.00 90.75 98 GLN A C 1
ATOM 787 O O . GLN A 1 98 ? -10.371 11.713 10.006 1.00 90.75 98 GLN A O 1
ATOM 792 N N . ASN A 1 99 ? -10.185 10.225 11.675 1.00 93.50 99 ASN A N 1
ATOM 793 C CA . ASN A 1 99 ? -9.140 10.957 12.381 1.00 93.50 99 ASN A CA 1
ATOM 794 C C . ASN A 1 99 ? -7.768 10.628 11.770 1.00 93.50 99 ASN A C 1
ATOM 796 O O . ASN A 1 99 ? -7.038 9.762 12.258 1.00 93.50 99 ASN A O 1
ATOM 800 N N . TRP A 1 100 ? -7.419 11.324 10.687 1.00 89.62 100 TRP A N 1
ATOM 801 C CA . TRP A 1 100 ? -6.154 11.122 9.970 1.00 89.62 100 TRP A CA 1
ATOM 802 C C . TRP A 1 100 ? -4.908 11.446 10.800 1.00 89.62 100 TRP A C 1
ATOM 804 O O . TRP A 1 100 ? -3.845 10.886 10.535 1.00 89.62 100 TRP A O 1
ATOM 814 N N . GLN A 1 101 ? -5.037 12.299 11.821 1.00 89.88 101 GLN A N 1
ATOM 815 C CA . GLN A 1 101 ? -3.936 12.590 12.735 1.00 89.88 101 GLN A CA 1
ATOM 816 C C . GLN A 1 101 ? -3.589 11.359 13.572 1.00 89.88 101 GLN A C 1
ATOM 818 O O . GLN A 1 101 ? -2.451 10.896 13.545 1.00 89.88 101 GLN A O 1
ATOM 823 N N . MET A 1 102 ? -4.593 10.779 14.234 1.00 93.69 102 MET A N 1
ATOM 824 C CA . MET A 1 102 ? -4.438 9.540 15.000 1.00 93.69 102 MET A CA 1
ATOM 825 C C . MET A 1 102 ? -3.988 8.383 14.099 1.00 93.69 102 MET A C 1
ATOM 827 O O . MET A 1 102 ? -3.112 7.607 14.469 1.00 93.69 102 MET A O 1
ATOM 831 N N . PHE A 1 103 ? -4.541 8.291 12.886 1.00 95.62 103 PHE A N 1
ATOM 832 C CA . PHE A 1 103 ? -4.137 7.288 11.900 1.00 95.62 103 PHE A CA 1
ATOM 833 C C . PHE A 1 103 ? -2.631 7.369 11.594 1.00 95.62 103 PHE A C 1
ATOM 835 O O . PHE A 1 103 ? -1.933 6.357 11.619 1.00 95.62 103 PHE A O 1
ATOM 842 N N . SER A 1 104 ? -2.114 8.580 11.361 1.00 93.12 104 SER A N 1
ATOM 843 C CA . SER A 1 104 ? -0.688 8.812 11.112 1.00 93.12 104 SER A CA 1
ATOM 844 C C . SER A 1 104 ? 0.188 8.481 12.320 1.00 93.12 104 SER A C 1
ATOM 846 O O . SER A 1 104 ? 1.278 7.934 12.155 1.00 93.12 104 SER A O 1
ATOM 848 N N . GLU A 1 105 ? -0.262 8.820 13.527 1.00 94.62 105 GLU A N 1
ATOM 849 C CA . GLU A 1 105 ? 0.471 8.545 14.767 1.00 94.62 105 GLU A CA 1
ATOM 850 C C . GLU A 1 105 ? 0.597 7.041 15.014 1.00 94.62 105 GLU A C 1
ATOM 852 O O . GLU A 1 105 ? 1.694 6.558 15.294 1.00 94.62 105 GLU A O 1
ATOM 857 N N . ILE A 1 106 ? -0.485 6.282 14.810 1.00 96.75 106 ILE A N 1
ATOM 858 C CA . ILE A 1 106 ? -0.465 4.819 14.926 1.00 96.75 106 ILE A CA 1
ATOM 859 C C . ILE A 1 106 ? 0.508 4.209 13.913 1.00 96.75 106 ILE A C 1
ATOM 861 O O . ILE A 1 106 ? 1.308 3.353 14.289 1.00 96.75 106 ILE A O 1
ATOM 865 N N . LEU A 1 107 ? 0.503 4.667 12.655 1.00 96.44 107 LEU A N 1
ATOM 866 C CA . LEU A 1 107 ? 1.464 4.196 11.651 1.00 96.44 107 LEU A CA 1
ATOM 867 C C . LEU A 1 107 ? 2.921 4.455 12.067 1.00 96.44 107 LEU A C 1
ATOM 869 O O . LEU A 1 107 ? 3.767 3.581 11.867 1.00 96.44 107 LEU A O 1
ATOM 873 N N . SER A 1 108 ? 3.216 5.614 12.668 1.00 94.88 108 SER A N 1
ATOM 874 C CA . SER A 1 108 ? 4.563 5.930 13.174 1.00 94.88 108 SER A CA 1
ATOM 875 C C . SER A 1 108 ? 4.965 5.001 14.317 1.00 94.88 108 SER A C 1
ATOM 877 O O . SER A 1 108 ? 6.036 4.400 14.276 1.00 94.88 108 SER A O 1
ATOM 879 N N . VAL A 1 109 ? 4.078 4.805 15.299 1.00 95.31 109 VAL A N 1
ATOM 880 C CA . VAL A 1 109 ? 4.327 3.904 16.434 1.00 95.31 109 VAL A CA 1
ATOM 881 C C . VAL A 1 109 ? 4.541 2.472 15.951 1.00 95.31 109 VAL A C 1
ATOM 883 O O . VAL A 1 109 ? 5.483 1.810 16.384 1.00 95.31 109 VAL A O 1
ATOM 886 N N . MET A 1 110 ? 3.714 1.986 15.022 1.00 96.44 110 MET A N 1
ATOM 887 C CA . MET A 1 110 ? 3.868 0.652 14.440 1.00 96.44 110 MET A CA 1
ATOM 888 C C . MET A 1 110 ? 5.205 0.491 13.725 1.00 96.44 110 MET A C 1
ATOM 890 O O . MET A 1 110 ? 5.858 -0.535 13.905 1.00 96.44 110 MET A O 1
ATOM 894 N N . ARG A 1 111 ? 5.637 1.493 12.956 1.00 94.81 111 ARG A N 1
ATOM 895 C CA . ARG A 1 111 ? 6.942 1.484 12.291 1.00 94.81 111 ARG A CA 1
ATOM 896 C C . ARG A 1 111 ? 8.091 1.364 13.295 1.00 94.81 111 ARG A C 1
ATOM 898 O O . ARG A 1 111 ? 8.993 0.564 13.071 1.00 94.81 111 ARG A O 1
ATOM 905 N N . GLU A 1 112 ? 8.059 2.161 14.359 1.00 94.12 112 GLU A N 1
ATOM 906 C CA . GLU A 1 112 ? 9.166 2.307 15.314 1.00 94.12 112 GLU A CA 1
ATOM 907 C C . GLU A 1 112 ? 9.228 1.192 16.364 1.00 94.12 112 GLU A C 1
ATOM 909 O O . GLU A 1 112 ? 10.301 0.906 16.887 1.00 94.12 112 GLU A O 1
ATOM 914 N N . THR A 1 113 ? 8.093 0.570 16.692 1.00 94.94 113 THR A N 1
ATOM 915 C CA . THR A 1 113 ? 7.988 -0.316 17.867 1.00 94.94 113 THR A CA 1
ATOM 916 C C . THR A 1 113 ? 7.488 -1.726 17.556 1.00 94.94 113 THR A C 1
ATOM 918 O O . THR A 1 113 ? 7.458 -2.578 18.448 1.00 94.94 113 THR A O 1
ATOM 921 N N . SER A 1 114 ? 7.094 -2.018 16.310 1.00 95.81 114 SER A N 1
ATOM 922 C CA . SER A 1 114 ? 6.750 -3.392 15.932 1.00 95.81 114 SER A CA 1
ATOM 923 C C . SER A 1 114 ? 7.979 -4.291 15.941 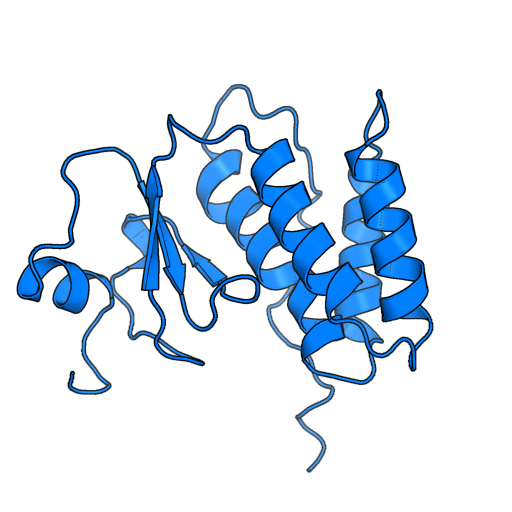1.00 95.81 114 SER A C 1
ATOM 925 O O . SER A 1 114 ? 9.053 -3.925 15.489 1.00 95.81 114 SER A O 1
ATOM 927 N N . PHE A 1 115 ? 7.785 -5.517 16.420 1.00 94.00 115 PHE A N 1
ATOM 928 C CA . PHE A 1 115 ? 8.862 -6.496 16.550 1.00 94.00 115 PHE A CA 1
ATOM 929 C C . PHE A 1 115 ? 9.419 -7.018 15.210 1.00 94.00 115 PHE A C 1
ATOM 931 O O . PHE A 1 115 ? 10.595 -7.354 15.133 1.00 94.00 115 PHE A O 1
ATOM 938 N N . CYS A 1 116 ? 8.592 -7.132 14.163 1.00 95.44 116 CYS A N 1
ATOM 939 C CA . CYS A 1 116 ? 8.985 -7.760 12.897 1.00 95.44 116 CYS A CA 1
ATOM 940 C C . CYS A 1 116 ? 8.697 -6.879 11.675 1.00 95.44 116 CYS A C 1
ATOM 942 O O . CYS A 1 116 ? 7.884 -5.953 11.726 1.00 95.44 116 CYS A O 1
ATOM 944 N N . GLY A 1 117 ? 9.308 -7.236 10.539 1.00 92.31 117 GLY A N 1
ATOM 945 C CA . GLY A 1 117 ? 9.184 -6.500 9.278 1.00 92.31 117 GLY A CA 1
ATOM 946 C C . GLY A 1 117 ? 7.748 -6.331 8.769 1.00 92.31 117 GLY A C 1
ATOM 947 O O . GLY A 1 117 ? 7.442 -5.303 8.170 1.00 92.31 117 GLY A O 1
ATOM 948 N N . LEU A 1 118 ? 6.837 -7.272 9.055 1.00 94.88 118 LEU A N 1
ATOM 949 C CA . LEU A 1 118 ? 5.425 -7.129 8.677 1.00 94.88 118 LEU A CA 1
ATOM 950 C C . LEU A 1 118 ? 4.771 -5.947 9.409 1.00 94.88 118 LEU A C 1
ATOM 952 O O . LEU A 1 118 ? 4.188 -5.080 8.770 1.00 94.88 118 LEU A O 1
ATOM 956 N N . GLY A 1 119 ? 4.916 -5.875 10.736 1.00 95.81 119 GLY A N 1
ATOM 957 C CA . GLY A 1 119 ? 4.355 -4.774 11.525 1.00 95.81 119 GLY A CA 1
ATOM 958 C C . GLY A 1 119 ? 5.021 -3.434 11.209 1.00 95.81 119 GLY A C 1
ATOM 959 O O . GLY A 1 119 ? 4.343 -2.414 11.090 1.00 95.81 119 GLY A O 1
ATOM 960 N N . CYS A 1 120 ? 6.338 -3.438 10.987 1.00 94.94 120 CYS A N 1
ATOM 961 C CA . CYS A 1 120 ? 7.072 -2.227 10.629 1.00 94.94 120 CYS A CA 1
ATOM 962 C C . CYS A 1 120 ? 6.700 -1.689 9.239 1.00 94.94 120 CYS A C 1
ATOM 964 O O . CYS A 1 120 ? 6.775 -0.482 9.022 1.00 94.94 12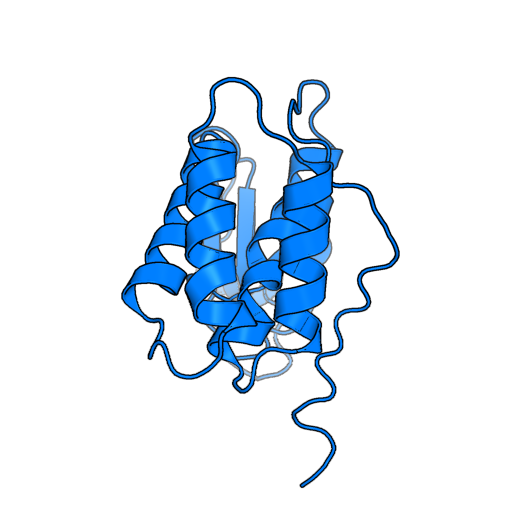0 CYS A O 1
ATOM 966 N N . SER A 1 121 ? 6.305 -2.551 8.296 1.00 95.00 121 SER A N 1
ATOM 967 C CA . SER A 1 121 ? 6.044 -2.168 6.899 1.00 95.00 121 SER A CA 1
ATOM 968 C C . SER A 1 121 ? 4.624 -1.671 6.624 1.00 95.00 121 SER A C 1
ATOM 970 O O . SER A 1 121 ? 4.379 -1.165 5.534 1.00 95.00 121 SER A O 1
ATOM 972 N N . VAL A 1 122 ? 3.705 -1.712 7.597 1.00 96.62 122 VAL A N 1
ATOM 973 C CA . VAL A 1 122 ? 2.302 -1.282 7.404 1.00 96.62 122 VAL A CA 1
ATOM 974 C C . VAL A 1 122 ? 2.192 0.145 6.854 1.00 96.62 122 VAL A C 1
ATOM 976 O O . VAL A 1 122 ? 1.344 0.435 6.012 1.00 96.62 122 VAL A O 1
ATOM 979 N N . HIS A 1 123 ? 3.082 1.039 7.288 1.00 95.62 123 HIS A N 1
ATOM 980 C CA . HIS A 1 123 ? 3.103 2.430 6.837 1.00 95.62 123 HIS A CA 1
ATOM 981 C C . HIS A 1 123 ? 3.552 2.606 5.376 1.00 95.62 123 HIS A C 1
ATOM 983 O O . HIS A 1 123 ? 3.149 3.580 4.746 1.00 95.62 123 HIS A O 1
ATOM 989 N N . VAL A 1 124 ? 4.363 1.694 4.831 1.00 94.94 124 VAL A N 1
ATOM 990 C CA . VAL A 1 124 ? 5.053 1.850 3.537 1.00 94.94 124 VAL A CA 1
ATOM 991 C C . VAL A 1 124 ? 4.083 2.111 2.376 1.00 94.94 124 VAL A C 1
ATOM 993 O O . VAL A 1 124 ? 4.205 3.163 1.736 1.00 94.94 124 VAL A O 1
ATOM 996 N N . PRO A 1 125 ? 3.091 1.239 2.102 1.00 95.50 125 PRO A N 1
ATOM 997 C CA . PRO A 1 125 ? 2.174 1.457 0.986 1.00 95.50 125 PRO A CA 1
ATOM 998 C C . PRO A 1 125 ? 1.268 2.671 1.213 1.00 95.50 125 PRO A C 1
ATOM 1000 O O . PRO A 1 125 ? 1.014 3.441 0.288 1.00 95.50 125 PRO A O 1
ATOM 1003 N N . ILE A 1 126 ? 0.823 2.892 2.454 1.00 95.38 126 ILE A N 1
ATOM 1004 C CA . ILE A 1 126 ? -0.150 3.938 2.779 1.00 95.38 126 ILE A CA 1
ATOM 1005 C C . ILE A 1 126 ? 0.484 5.326 2.669 1.00 95.38 126 ILE A C 1
ATOM 1007 O O . ILE A 1 126 ? -0.043 6.193 1.972 1.00 95.38 126 ILE A O 1
ATOM 1011 N N . ILE A 1 127 ? 1.632 5.541 3.314 1.00 93.69 127 ILE A N 1
ATOM 1012 C CA . ILE A 1 127 ? 2.351 6.819 3.259 1.00 93.69 127 ILE A CA 1
ATOM 1013 C C . ILE A 1 127 ? 2.850 7.086 1.839 1.00 93.69 127 ILE A C 1
ATOM 1015 O O . ILE A 1 127 ? 2.691 8.203 1.343 1.00 93.69 127 ILE A O 1
ATOM 1019 N N . GLY A 1 128 ? 3.385 6.066 1.157 1.00 93.12 128 GLY A N 1
ATOM 1020 C CA . GLY A 1 128 ? 3.787 6.171 -0.244 1.00 93.12 128 GLY A CA 1
ATOM 1021 C C . GLY A 1 128 ? 2.630 6.623 -1.133 1.00 93.12 128 GLY A C 1
ATOM 1022 O O . GLY A 1 128 ? 2.777 7.565 -1.907 1.00 93.12 128 GLY A O 1
ATOM 1023 N N . TYR A 1 129 ? 1.447 6.031 -0.974 1.00 93.31 129 TYR A N 1
ATOM 1024 C CA . TYR A 1 129 ? 0.274 6.386 -1.766 1.00 93.31 129 TYR A CA 1
ATOM 1025 C C . TYR A 1 129 ? -0.209 7.811 -1.503 1.00 93.31 129 TYR A C 1
ATOM 1027 O O . TYR A 1 129 ? -0.406 8.580 -2.450 1.00 93.31 129 TYR A O 1
ATOM 1035 N N . VAL A 1 130 ? -0.331 8.207 -0.234 1.00 90.81 130 VAL A N 1
ATOM 1036 C CA . VAL A 1 130 ? -0.751 9.571 0.111 1.00 90.81 130 VAL A CA 1
ATOM 1037 C C . VAL A 1 130 ? 0.240 10.601 -0.429 1.00 90.81 130 VAL A C 1
ATOM 1039 O O . VAL A 1 130 ? -0.165 11.561 -1.087 1.00 90.81 130 VAL A O 1
ATOM 1042 N N . ASN A 1 131 ? 1.539 10.385 -0.228 1.00 90.19 131 ASN A N 1
ATOM 1043 C CA . ASN A 1 131 ? 2.559 11.362 -0.599 1.00 90.19 131 ASN A CA 1
ATOM 1044 C C . ASN A 1 131 ? 2.836 11.401 -2.101 1.00 90.19 131 ASN A C 1
ATOM 1046 O O . ASN A 1 131 ? 2.997 12.485 -2.664 1.00 90.19 131 ASN A O 1
ATOM 1050 N N . ASN A 1 132 ? 2.884 10.250 -2.768 1.00 91.75 132 ASN A N 1
ATOM 1051 C CA . ASN A 1 132 ? 3.311 10.177 -4.162 1.00 91.75 132 ASN A CA 1
ATOM 1052 C C . ASN A 1 132 ? 2.147 10.329 -5.148 1.00 91.75 132 ASN A C 1
ATOM 1054 O O . ASN A 1 132 ? 2.371 10.838 -6.258 1.00 91.75 132 ASN A O 1
ATOM 1058 N N . VAL A 1 133 ? 0.931 9.934 -4.745 1.00 89.81 133 VAL A N 1
ATOM 1059 C CA . VAL A 1 133 ? -0.263 9.891 -5.605 1.00 89.81 133 VAL A CA 1
ATOM 1060 C C . VAL A 1 133 ? -1.317 10.912 -5.169 1.00 89.81 133 VAL A C 1
ATOM 1062 O O . VAL A 1 133 ? -1.662 11.787 -5.962 1.00 89.81 133 VAL A O 1
ATOM 1065 N N . LEU A 1 134 ? -1.802 10.857 -3.924 1.00 86.88 134 LEU A N 1
ATOM 1066 C CA . LEU A 1 134 ? -2.964 11.662 -3.508 1.00 86.88 134 LEU A CA 1
ATOM 1067 C C . LEU A 1 134 ? -2.656 13.136 -3.249 1.00 86.88 134 LEU A C 1
ATOM 1069 O O . LEU A 1 134 ? -3.505 13.982 -3.510 1.00 86.88 134 LEU A O 1
ATOM 1073 N N . SER A 1 135 ? -1.447 13.473 -2.793 1.00 77.50 135 SER A N 1
ATOM 1074 C CA . SER A 1 135 ? -1.020 14.860 -2.532 1.00 77.50 135 SER A CA 1
ATOM 1075 C C . SER A 1 135 ? -1.137 15.783 -3.755 1.00 77.50 135 SER A C 1
ATOM 1077 O O . SER A 1 135 ? -1.184 17.004 -3.619 1.00 77.50 135 SER A O 1
ATOM 1079 N N . LYS A 1 136 ? -1.193 15.200 -4.957 1.00 68.56 136 LYS A N 1
ATOM 1080 C CA . LYS A 1 136 ? -1.331 15.902 -6.239 1.00 68.56 136 LYS A CA 1
ATOM 1081 C C . LYS A 1 136 ? -2.786 16.014 -6.709 1.00 68.56 136 LYS A C 1
ATOM 1083 O O . LYS A 1 136 ? -3.047 16.745 -7.662 1.00 68.56 136 LYS A O 1
ATOM 1088 N N . GLN A 1 137 ? -3.726 15.317 -6.067 1.00 68.81 137 GLN A N 1
ATOM 1089 C CA . GLN A 1 137 ? -5.153 15.392 -6.375 1.00 68.81 137 GLN A CA 1
ATOM 1090 C C . GLN A 1 137 ? -5.798 16.533 -5.577 1.00 68.81 137 GLN A C 1
ATOM 1092 O O . GLN A 1 137 ? -5.762 16.544 -4.347 1.00 68.81 137 GLN A O 1
ATOM 1097 N N . LYS A 1 138 ? -6.402 17.503 -6.278 1.00 53.44 138 LYS A N 1
ATOM 1098 C CA . LYS A 1 138 ? -6.984 18.721 -5.678 1.00 53.44 138 LYS A CA 1
ATOM 1099 C C . LYS A 1 138 ? -8.128 18.449 -4.684 1.00 53.44 138 LYS A C 1
ATOM 1101 O O . LYS A 1 138 ? -8.351 19.278 -3.809 1.00 53.44 138 LYS A O 1
ATOM 1106 N N . ASP A 1 139 ? -8.779 17.287 -4.778 1.00 56.81 139 ASP A N 1
ATOM 1107 C CA . ASP A 1 139 ? -9.953 16.899 -3.976 1.00 56.81 139 ASP A CA 1
ATOM 1108 C C . ASP A 1 139 ? -9.666 15.827 -2.904 1.00 56.81 139 ASP A C 1
ATOM 1110 O O . ASP A 1 139 ? -10.590 15.240 -2.334 1.00 56.81 139 ASP A O 1
ATOM 1114 N N . SER A 1 140 ? -8.392 15.545 -2.599 1.00 58.38 140 SER A N 1
ATOM 1115 C CA . SER A 1 140 ? -8.037 14.526 -1.603 1.00 58.38 140 SER A CA 1
ATOM 1116 C C . SER A 1 140 ? -8.565 14.890 -0.205 1.00 58.38 140 SER A C 1
ATOM 1118 O O . SER A 1 140 ? -8.034 15.764 0.483 1.00 58.38 140 SER A O 1
ATOM 1120 N N . LYS A 1 141 ? -9.586 14.158 0.261 1.00 61.47 141 LYS A N 1
ATOM 1121 C CA . LYS A 1 141 ? -10.107 14.219 1.642 1.00 61.47 141 LYS A CA 1
ATOM 1122 C C . LYS A 1 141 ? -9.138 13.628 2.680 1.00 61.47 141 LYS A C 1
ATOM 1124 O O . LYS A 1 141 ? -9.369 13.769 3.880 1.00 61.47 141 LYS A O 1
ATOM 1129 N N . ILE A 1 142 ? -8.067 12.970 2.231 1.00 67.50 142 ILE A N 1
ATOM 1130 C CA . ILE A 1 142 ? -7.065 12.319 3.078 1.00 67.50 142 ILE A CA 1
ATOM 1131 C C . ILE A 1 142 ? -5.983 13.339 3.442 1.00 67.50 142 ILE A C 1
ATOM 1133 O O . ILE A 1 142 ? -5.298 13.870 2.568 1.00 67.50 142 ILE A O 1
ATOM 1137 N N . LYS A 1 143 ? -5.829 13.608 4.743 1.00 66.38 143 LYS A N 1
ATOM 1138 C CA . LYS A 1 143 ? -4.864 14.575 5.294 1.00 66.38 143 LYS A CA 1
ATOM 1139 C C . LYS A 1 143 ? -3.952 13.899 6.319 1.00 66.38 143 LYS A C 1
ATOM 1141 O O . LYS A 1 143 ? -4.089 14.125 7.517 1.00 66.38 143 LYS A O 1
ATOM 1146 N N . ILE A 1 144 ? -3.041 13.046 5.855 1.00 62.09 144 ILE A N 1
ATOM 1147 C CA . ILE A 1 144 ? -1.986 12.495 6.717 1.00 62.09 144 ILE A CA 1
ATOM 1148 C C . ILE A 1 144 ? -0.922 13.587 6.896 1.00 62.09 144 ILE A C 1
ATOM 1150 O O . ILE A 1 144 ? -0.379 14.085 5.909 1.00 62.09 144 ILE A O 1
ATOM 1154 N N . LEU A 1 145 ? -0.665 14.018 8.136 1.00 55.75 145 LEU A N 1
ATOM 1155 C CA . LEU A 1 145 ? 0.339 15.049 8.401 1.00 55.75 145 LEU A CA 1
ATOM 1156 C C . LEU A 1 145 ? 1.747 14.502 8.139 1.00 55.75 145 LEU A C 1
ATOM 1158 O O . LEU A 1 145 ? 2.179 13.527 8.749 1.00 55.75 145 LEU A O 1
ATOM 1162 N N . ASN A 1 146 ? 2.486 15.195 7.270 1.00 50.88 146 ASN A N 1
ATOM 1163 C CA . ASN A 1 146 ? 3.912 14.992 7.023 1.00 50.88 146 ASN A CA 1
ATOM 1164 C C . ASN A 1 146 ? 4.743 15.385 8.257 1.00 50.88 146 ASN A C 1
ATOM 1166 O O . ASN A 1 146 ? 5.390 16.430 8.278 1.00 50.88 146 ASN A O 1
ATOM 1170 N N . LYS A 1 147 ? 4.763 14.559 9.302 1.00 43.81 147 LYS A N 1
ATOM 1171 C CA . LYS A 1 147 ? 5.877 14.583 10.256 1.00 43.81 147 LYS A CA 1
ATOM 1172 C C . LYS A 1 147 ? 6.946 13.643 9.726 1.00 43.81 147 LYS A C 1
ATOM 1174 O O . LYS A 1 147 ? 6.830 12.454 9.964 1.00 43.81 147 LYS A O 1
ATOM 1179 N N . ASN A 1 148 ? 7.917 14.178 8.974 1.00 42.72 148 ASN A N 1
ATOM 1180 C CA . ASN A 1 148 ? 9.191 13.553 8.569 1.00 42.72 148 ASN A CA 1
ATOM 1181 C C . ASN A 1 148 ? 9.288 12.038 8.846 1.00 42.72 148 ASN A C 1
ATOM 1183 O O . ASN A 1 148 ? 10.048 11.600 9.712 1.00 42.72 148 ASN A O 1
ATOM 1187 N N . ILE A 1 149 ? 8.507 11.236 8.115 1.00 49.59 149 ILE A N 1
ATOM 1188 C CA . ILE A 1 149 ? 8.546 9.777 8.220 1.00 49.59 149 ILE A CA 1
ATOM 1189 C C . ILE A 1 149 ? 9.751 9.342 7.389 1.00 49.59 149 ILE A C 1
ATOM 1191 O O . ILE A 1 149 ? 9.662 9.141 6.183 1.00 49.59 149 ILE A O 1
ATOM 1195 N N . ILE A 1 150 ? 10.921 9.314 8.019 1.00 44.56 150 ILE A N 1
ATOM 1196 C CA . ILE A 1 150 ? 12.149 8.784 7.418 1.00 44.56 150 ILE A CA 1
ATOM 1197 C C . ILE A 1 150 ? 11.913 7.287 7.137 1.00 44.56 150 ILE A C 1
ATOM 1199 O O . ILE A 1 150 ? 11.384 6.614 7.993 1.00 44.56 150 ILE A O 1
ATOM 1203 N N . ASN A 1 151 ? 12.269 6.704 5.992 1.00 48.59 151 ASN A N 1
ATOM 1204 C CA . ASN A 1 151 ? 11.977 5.280 5.694 1.00 48.59 151 ASN A CA 1
ATOM 1205 C C . ASN A 1 151 ? 12.911 4.284 6.414 1.00 48.59 151 ASN A C 1
ATOM 1207 O O . ASN A 1 151 ? 13.484 3.389 5.800 1.00 48.59 151 ASN A O 1
ATOM 1211 N N . ILE A 1 152 ? 13.122 4.445 7.717 1.00 42.59 152 ILE A N 1
ATOM 1212 C CA . ILE A 1 152 ? 14.104 3.656 8.459 1.00 42.59 152 ILE A CA 1
ATOM 1213 C C . ILE A 1 152 ? 13.399 2.896 9.581 1.00 42.59 152 ILE A C 1
ATOM 1215 O O . ILE A 1 152 ? 12.945 3.484 10.559 1.00 42.59 152 ILE A O 1
ATOM 1219 N N . CYS A 1 153 ? 13.277 1.582 9.428 1.00 46.94 153 CYS A N 1
ATOM 1220 C CA . CYS A 1 153 ? 13.046 0.680 10.548 1.00 46.94 153 CYS A CA 1
ATOM 1221 C C . CYS A 1 153 ? 14.422 0.260 11.079 1.00 46.94 153 CYS A C 1
ATOM 1223 O O . CYS A 1 153 ? 15.154 -0.455 10.396 1.00 46.94 153 CYS A O 1
ATOM 1225 N N . ASP A 1 154 ? 14.794 0.727 12.271 1.00 48.78 154 ASP A N 1
ATOM 1226 C CA . ASP A 1 154 ? 16.094 0.410 12.879 1.00 48.78 154 ASP A CA 1
ATOM 1227 C C . ASP A 1 154 ? 16.130 -0.976 13.549 1.00 48.78 154 ASP A C 1
ATOM 1229 O O . ASP A 1 154 ? 17.192 -1.415 13.988 1.00 48.78 154 ASP A O 1
ATOM 1233 N N . CYS A 1 155 ? 15.013 -1.718 13.570 1.00 49.94 155 CYS A N 1
ATOM 1234 C CA . CYS A 1 155 ? 14.946 -3.055 14.174 1.00 49.94 155 CYS A CA 1
ATOM 1235 C C . CYS A 1 155 ? 15.832 -4.104 13.477 1.00 49.94 155 CYS A C 1
ATOM 1237 O O . CYS A 1 155 ? 16.114 -5.135 14.076 1.00 49.94 155 CYS A O 1
ATOM 1239 N N . PHE A 1 156 ? 16.303 -3.850 12.250 1.00 44.53 156 PHE A N 1
ATOM 1240 C CA . PHE A 1 156 ? 17.216 -4.747 11.524 1.00 44.53 156 PHE A CA 1
ATOM 1241 C C . PHE A 1 156 ? 18.684 -4.285 11.516 1.00 44.53 156 PHE A C 1
ATOM 1243 O O . PHE A 1 156 ? 19.504 -4.914 10.858 1.00 44.53 156 PHE A O 1
ATOM 1250 N N . ARG A 1 157 ? 19.058 -3.214 12.237 1.00 44.09 157 ARG A N 1
ATOM 1251 C CA . ARG A 1 157 ? 20.461 -2.739 12.289 1.00 44.09 157 ARG A CA 1
ATOM 1252 C C . ARG A 1 157 ? 21.327 -3.366 13.385 1.00 44.09 157 ARG A C 1
ATOM 1254 O O . ARG A 1 157 ? 22.481 -2.973 13.517 1.00 44.09 157 ARG A O 1
ATOM 1261 N N . GLN A 1 158 ? 20.793 -4.277 14.197 1.00 39.69 158 GLN A N 1
ATOM 1262 C CA . GLN A 1 158 ? 21.517 -4.814 15.360 1.00 39.69 158 GLN A CA 1
ATOM 1263 C C . GLN A 1 158 ? 22.052 -6.245 15.202 1.00 39.69 158 GLN A C 1
ATOM 1265 O O . GLN A 1 158 ? 22.505 -6.815 16.194 1.00 39.69 158 GLN A O 1
ATOM 1270 N N . HIS A 1 159 ? 22.070 -6.814 13.993 1.00 38.09 159 HIS A N 1
ATOM 1271 C CA . HIS A 1 159 ? 22.700 -8.114 13.732 1.00 38.09 159 HIS A CA 1
ATOM 1272 C C . HIS A 1 159 ? 23.627 -8.057 12.523 1.00 38.09 159 HIS A C 1
ATOM 1274 O O . HIS A 1 159 ? 23.171 -7.570 11.465 1.00 38.09 159 HIS A O 1
#

Sequence (159 aa):
FPENWTIKKILKTTDNYPDFEFFAQAGGDASGEVLSEKQLNRPAEGGAAITVYSILKHEPIDLIKKWLDFFYLNSCGQCVPCREGLYRLREIINSKEQNWQMFSEILSVMRETSFCGLGCSVHVPIIGYVNNVLSKQKDSKIKILNKNIINICDCFRQH

pLDDT: mean 87.33, std 15.73, range [38.09, 98.25]

Radius of gyration: 15.89 Å; Cα contacts (8 Å, |Δi|>4): 223; chains: 1; bounding box: 40×32×44 Å

Nearest PDB structures (foldseek):
  7vw6-assembly1_B  TM=8.275E-01  e=3.411E-08  Methylorubrum extorquens AM1
  7p92-assembly1_B  TM=8.593E-01  e=1.280E-07  Thermotoga maritima MSB8
  8j83-assembly1_B  TM=8.251E-01  e=1.206E-07  Methylorubrum extorquens AM1
  6tga-assembly1_F  TM=8.498E-01  e=6.378E-06  Rhodobacter capsulatus
  7zdh-assembly1_1  TM=7.994E-01  e=1.096E-05  Ovis aries

Foldseek 3Di:
DPQFDFQVNVCVVVVNPDPAAKWKFAQDDLLGAIAGPVRRRGGGHHPGDIDIDHLPPDDLLVSLLVSLVVLQVPDPCPDPLSNVLSVVLNVQSPDPHRPLAVNLVSLLCQLAPPQDPSSNRSVRHSVNCCVRPVVPPPPDPRDNDPPPPPSDRCNPVPD